Protein AF-A0AB34FTV2-F1 (afdb_monomer_lite)

Radius of gyration: 13.66 Å; chains: 1; bounding box: 37×26×34 Å

pLDDT: mean 80.94, std 15.06, range [32.16, 97.12]

Organism: NCBI:txid1247861

Secondary structure (DSSP, 8-state):
-----SS---HHHHHHHHHHHHHHHHHS---HHHHHHHHHHHHHHHT-HHHHT-HHHHHHHHHHHHHHHHHS-SS--HHHHHHHHHHHHHHHHHHHHHTT-

Structure (mmCIF, N/CA/C/O backbone):
data_AF-A0AB34FTV2-F1
#
_entry.id   AF-A0AB34FTV2-F1
#
loop_
_atom_site.group_PDB
_atom_site.id
_atom_site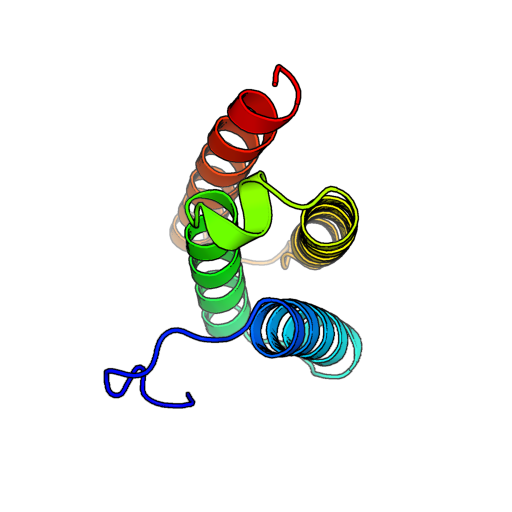.type_symbol
_atom_site.label_atom_id
_atom_site.label_alt_id
_atom_site.label_comp_id
_atom_site.label_asym_id
_atom_site.label_entity_id
_atom_site.label_seq_id
_atom_site.pdbx_PDB_ins_code
_atom_site.Cartn_x
_atom_site.Cartn_y
_atom_site.Cartn_z
_atom_site.occupancy
_atom_site.B_iso_or_equiv
_atom_site.auth_seq_id
_atom_site.auth_comp_id
_atom_site.auth_asym_id
_atom_site.auth_atom_id
_atom_site.pdbx_PDB_model_num
ATOM 1 N N . MET A 1 1 ? 11.222 -11.687 8.207 1.00 38.28 1 MET A N 1
ATOM 2 C CA . MET A 1 1 ? 11.613 -11.000 6.957 1.00 38.28 1 MET A CA 1
ATOM 3 C C . MET A 1 1 ? 12.872 -11.648 6.400 1.00 38.28 1 MET A C 1
ATOM 5 O O . MET A 1 1 ? 13.735 -11.987 7.207 1.00 38.28 1 MET A O 1
ATOM 9 N N . PRO A 1 2 ? 13.009 -11.859 5.078 1.00 33.66 2 PRO A N 1
ATOM 10 C CA . PRO A 1 2 ? 14.325 -12.104 4.507 1.00 33.66 2 PRO A CA 1
ATOM 11 C C . PRO A 1 2 ? 15.168 -10.856 4.771 1.00 33.66 2 PRO A C 1
ATOM 13 O O . PRO A 1 2 ? 14.782 -9.747 4.410 1.00 33.66 2 PRO A O 1
ATOM 16 N N . THR A 1 3 ? 16.276 -11.031 5.476 1.00 32.16 3 THR A N 1
ATOM 17 C CA . THR A 1 3 ? 17.254 -9.978 5.723 1.00 32.16 3 THR A CA 1
ATOM 18 C C . THR A 1 3 ? 17.794 -9.465 4.390 1.00 32.16 3 THR A C 1
ATOM 20 O O . THR A 1 3 ? 18.226 -10.251 3.545 1.00 32.16 3 THR A O 1
ATOM 23 N N . LEU A 1 4 ? 17.801 -8.139 4.218 1.00 43.50 4 LEU A N 1
ATOM 24 C CA . LEU A 1 4 ? 18.522 -7.436 3.152 1.00 43.50 4 LEU A CA 1
ATOM 25 C C . LEU A 1 4 ? 20.037 -7.552 3.405 1.00 43.50 4 LEU A C 1
ATOM 27 O O . LEU A 1 4 ? 20.724 -6.584 3.713 1.00 43.50 4 LEU A O 1
ATOM 31 N N . ASN A 1 5 ? 20.567 -8.771 3.326 1.00 37.47 5 ASN A N 1
ATOM 32 C CA . ASN A 1 5 ? 21.998 -9.028 3.358 1.00 37.47 5 ASN A CA 1
ATOM 33 C C . ASN A 1 5 ? 22.567 -8.739 1.973 1.00 37.47 5 ASN A C 1
ATOM 35 O O . ASN A 1 5 ? 22.631 -9.653 1.160 1.00 37.47 5 ASN A O 1
ATOM 39 N N . GLY A 1 6 ? 22.953 -7.484 1.718 1.00 40.66 6 GLY A N 1
ATOM 40 C CA . GLY A 1 6 ? 24.025 -7.068 0.791 1.00 40.66 6 GLY A CA 1
ATOM 41 C C . GLY A 1 6 ? 23.977 -7.508 -0.681 1.00 40.66 6 GLY A C 1
ATOM 42 O O . GLY A 1 6 ? 24.827 -7.080 -1.455 1.00 40.66 6 GLY A O 1
ATOM 43 N N . ASN A 1 7 ? 23.005 -8.318 -1.085 1.00 46.97 7 ASN A N 1
ATOM 44 C CA . ASN A 1 7 ? 22.799 -8.797 -2.437 1.00 46.97 7 ASN A CA 1
ATOM 45 C C . ASN A 1 7 ? 21.609 -8.030 -2.997 1.00 46.97 7 ASN A C 1
ATOM 47 O O . ASN A 1 7 ? 20.497 -8.131 -2.477 1.00 46.97 7 ASN A O 1
ATOM 51 N N . SER A 1 8 ? 21.854 -7.247 -4.041 1.00 56.00 8 SER A N 1
ATOM 52 C CA . SER A 1 8 ? 20.805 -6.639 -4.849 1.00 56.00 8 SER A CA 1
ATOM 53 C C . SER A 1 8 ? 19.802 -7.719 -5.264 1.00 56.00 8 SER A C 1
ATOM 55 O O . SER A 1 8 ? 20.156 -8.674 -5.957 1.00 56.00 8 SER A O 1
ATOM 57 N N . LEU A 1 9 ? 18.557 -7.592 -4.794 1.00 63.16 9 LEU A N 1
ATOM 58 C CA . LEU A 1 9 ? 17.446 -8.438 -5.229 1.00 63.16 9 LEU A CA 1
ATOM 59 C C . LEU A 1 9 ? 17.324 -8.326 -6.750 1.00 63.16 9 LEU A C 1
ATOM 61 O O . LEU A 1 9 ? 17.338 -7.224 -7.289 1.00 63.16 9 LEU A O 1
ATOM 65 N N . THR A 1 10 ? 17.200 -9.446 -7.455 1.00 73.88 10 THR A N 1
ATOM 66 C CA . THR A 1 10 ? 16.873 -9.411 -8.884 1.00 73.88 10 THR A CA 1
ATOM 67 C C . THR A 1 10 ? 15.428 -8.950 -9.073 1.00 73.88 10 THR A C 1
ATOM 69 O O . THR A 1 10 ? 14.591 -9.142 -8.188 1.00 73.88 10 THR A O 1
ATOM 72 N N . LEU A 1 11 ? 15.097 -8.396 -10.244 1.00 68.56 11 LEU A N 1
ATOM 73 C CA . LEU A 1 11 ? 13.723 -7.988 -10.570 1.00 68.56 11 LEU A CA 1
ATOM 74 C C . LEU A 1 11 ? 12.718 -9.133 -10.339 1.00 68.56 11 LEU A C 1
ATOM 76 O O . LEU A 1 11 ? 11.674 -8.936 -9.729 1.00 68.56 11 LEU A O 1
ATOM 80 N N . SER A 1 12 ? 13.078 -10.368 -10.705 1.00 72.94 12 SER A N 1
ATOM 81 C CA . SER A 1 12 ? 12.239 -11.547 -10.457 1.00 72.94 12 SER A CA 1
ATOM 82 C C . SER A 1 12 ? 12.052 -11.865 -8.971 1.00 72.94 12 SER A C 1
ATOM 84 O O . SER A 1 12 ? 11.001 -12.370 -8.584 1.00 72.94 12 SER A O 1
ATOM 86 N N . GLN A 1 13 ? 13.052 -11.612 -8.121 1.00 73.31 13 GLN A N 1
ATOM 87 C CA . GLN A 1 13 ? 12.901 -11.770 -6.670 1.00 73.31 13 GLN A CA 1
ATOM 88 C C . GLN A 1 13 ? 11.995 -10.684 -6.084 1.00 73.31 13 GLN A C 1
ATOM 90 O O . GLN A 1 13 ? 11.229 -10.970 -5.166 1.00 73.31 13 GLN A O 1
ATOM 95 N N . LEU A 1 14 ? 12.047 -9.476 -6.646 1.00 71.56 14 LEU A N 1
ATOM 96 C CA . LEU A 1 14 ? 11.224 -8.340 -6.244 1.00 71.56 14 LEU A CA 1
ATOM 97 C C . LEU A 1 14 ? 9.747 -8.572 -6.601 1.00 71.56 14 LEU A C 1
ATOM 99 O O . LEU A 1 14 ? 8.885 -8.529 -5.729 1.00 71.56 14 LEU A O 1
ATOM 103 N N . ILE A 1 15 ? 9.467 -8.961 -7.845 1.00 72.56 15 I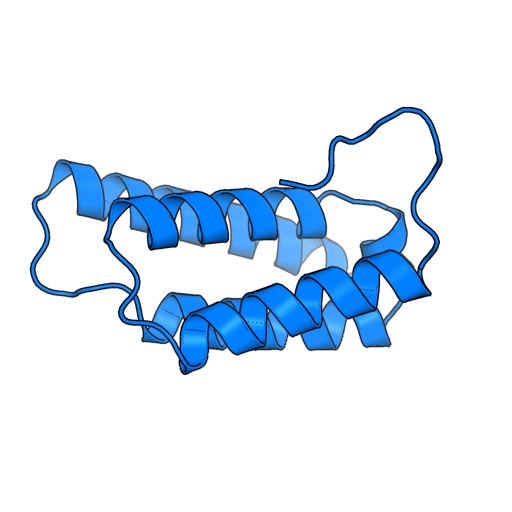LE A N 1
ATOM 104 C CA . ILE A 1 15 ? 8.123 -9.332 -8.315 1.00 72.56 15 ILE A CA 1
ATOM 105 C C . ILE A 1 15 ? 7.545 -10.488 -7.481 1.00 72.56 15 ILE A C 1
ATOM 107 O O . ILE A 1 15 ? 6.403 -10.436 -7.030 1.00 72.56 15 ILE A O 1
ATOM 111 N N . ASN A 1 16 ? 8.352 -11.514 -7.185 1.00 79.50 16 ASN A N 1
ATOM 112 C CA . ASN A 1 16 ? 7.924 -12.599 -6.297 1.00 79.50 16 ASN A CA 1
ATOM 113 C C . ASN A 1 16 ? 7.618 -12.124 -4.868 1.00 79.50 16 ASN A C 1
ATOM 115 O O . ASN A 1 16 ? 6.752 -12.704 -4.214 1.00 79.50 16 ASN A O 1
ATOM 119 N N . ALA A 1 17 ? 8.326 -11.113 -4.360 1.00 72.44 17 ALA A N 1
ATOM 120 C CA . ALA A 1 17 ? 8.047 -10.542 -3.047 1.00 72.44 17 ALA A CA 1
ATOM 121 C C . ALA A 1 17 ? 6.704 -9.796 -3.044 1.00 72.44 17 ALA A C 1
ATOM 123 O O . ALA A 1 17 ? 5.891 -10.053 -2.159 1.00 72.44 17 ALA A O 1
ATOM 124 N N . ILE A 1 18 ? 6.429 -8.984 -4.073 1.00 76.38 18 ILE A N 1
ATOM 125 C CA . ILE A 1 18 ? 5.136 -8.299 -4.252 1.00 76.38 18 ILE A CA 1
ATOM 126 C C . ILE A 1 18 ? 4.000 -9.327 -4.318 1.00 76.38 18 ILE A C 1
ATOM 128 O O . ILE A 1 18 ? 3.051 -9.246 -3.541 1.00 76.38 18 ILE A O 1
ATOM 132 N N . GLY A 1 19 ? 4.137 -10.363 -5.153 1.00 77.75 19 GLY A N 1
ATOM 133 C CA . GLY A 1 19 ? 3.133 -11.425 -5.261 1.00 77.75 19 GLY A CA 1
ATOM 134 C C . GLY A 1 19 ? 2.892 -12.182 -3.948 1.00 77.75 19 GLY A C 1
ATOM 135 O O . GLY A 1 19 ? 1.753 -12.523 -3.625 1.00 77.75 19 GLY A O 1
ATOM 136 N N . ARG A 1 20 ? 3.939 -12.410 -3.139 1.00 77.31 20 ARG A N 1
ATOM 137 C CA . ARG A 1 20 ? 3.792 -12.993 -1.793 1.00 77.31 20 ARG A CA 1
ATOM 138 C C . ARG A 1 20 ? 3.051 -12.058 -0.841 1.00 77.31 20 ARG A C 1
ATOM 140 O O . ARG A 1 20 ? 2.223 -12.548 -0.078 1.00 77.31 20 ARG A O 1
ATOM 147 N N . CYS A 1 21 ? 3.307 -10.750 -0.889 1.00 76.38 21 CYS A N 1
ATOM 148 C CA . CYS A 1 21 ? 2.556 -9.769 -0.105 1.00 76.38 21 CYS A CA 1
ATOM 149 C C . CYS A 1 21 ? 1.068 -9.788 -0.479 1.00 76.38 21 CYS A C 1
ATOM 151 O O . CYS A 1 21 ? 0.225 -9.899 0.408 1.00 76.38 21 CYS A O 1
ATOM 153 N N . THR A 1 22 ? 0.735 -9.792 -1.775 1.00 78.06 22 THR A N 1
ATOM 154 C CA . THR A 1 22 ? -0.656 -9.906 -2.246 1.00 78.06 22 THR A CA 1
ATOM 155 C C . THR A 1 22 ? -1.329 -11.186 -1.757 1.00 78.06 22 THR A C 1
ATOM 157 O O . THR A 1 22 ? -2.454 -11.146 -1.264 1.00 78.06 22 THR A O 1
ATOM 160 N N . TYR A 1 23 ? -0.642 -12.329 -1.855 1.00 78.75 23 TYR A N 1
ATOM 161 C CA . TYR A 1 23 ? -1.160 -13.597 -1.344 1.00 78.75 23 TYR A CA 1
ATOM 162 C C . TYR A 1 23 ? -1.429 -13.521 0.164 1.00 78.75 23 TYR A C 1
ATOM 164 O O . TYR A 1 23 ? -2.505 -13.904 0.613 1.00 78.75 23 TYR A O 1
ATOM 172 N N . HIS A 1 24 ? -0.492 -12.970 0.940 1.00 74.81 24 HIS A N 1
ATOM 173 C CA . HIS A 1 24 ? -0.663 -12.843 2.384 1.00 74.81 24 HIS A CA 1
ATOM 174 C C . HIS A 1 24 ? -1.847 -11.952 2.777 1.00 74.81 24 HIS A C 1
ATOM 176 O O . HIS A 1 24 ? -2.589 -12.339 3.679 1.00 74.81 24 HIS A O 1
ATOM 182 N N . LEU A 1 25 ? -2.058 -10.832 2.077 1.00 78.62 25 LEU A N 1
ATOM 183 C CA . LEU A 1 25 ? -3.223 -9.959 2.273 1.00 78.62 25 LEU A CA 1
ATOM 184 C C . LEU A 1 25 ? -4.546 -10.701 2.047 1.00 78.62 25 LEU A C 1
ATOM 186 O O . LEU A 1 25 ? -5.503 -10.504 2.786 1.00 78.62 25 LEU A O 1
ATOM 190 N N . LEU A 1 26 ? -4.605 -11.575 1.039 1.00 75.31 26 LEU A N 1
ATOM 191 C CA . LEU A 1 26 ? -5.837 -12.273 0.666 1.00 75.31 26 LEU A CA 1
ATOM 192 C C . LEU A 1 26 ? -6.133 -13.515 1.516 1.00 75.31 26 LEU A C 1
ATOM 194 O O . LEU A 1 26 ? -7.298 -13.876 1.674 1.00 75.31 26 LEU A O 1
ATOM 198 N N . THR A 1 27 ? -5.109 -14.214 2.015 1.00 74.12 27 THR A N 1
ATOM 199 C CA . THR A 1 27 ? -5.301 -15.539 2.634 1.00 74.12 27 THR A CA 1
ATOM 200 C C . THR A 1 27 ? -5.191 -15.565 4.151 1.00 74.12 27 THR A C 1
ATOM 202 O O . THR A 1 27 ? -5.502 -16.594 4.750 1.00 74.12 27 THR A O 1
ATOM 205 N N . TYR A 1 28 ? -4.741 -14.486 4.791 1.00 68.81 28 TYR A N 1
ATOM 206 C CA . TYR A 1 28 ? -4.602 -14.425 6.246 1.00 68.81 28 TYR A CA 1
ATOM 207 C C . TYR A 1 28 ? -5.462 -13.309 6.831 1.00 68.81 28 TYR A C 1
ATOM 209 O O . TYR A 1 28 ? -5.488 -12.203 6.303 1.00 68.81 28 TYR A O 1
ATOM 217 N N . THR A 1 29 ? -6.107 -13.570 7.976 1.00 62.94 29 THR A N 1
ATOM 218 C CA . THR A 1 29 ? -6.637 -12.501 8.835 1.00 62.94 29 THR A CA 1
ATOM 219 C C . THR A 1 29 ? -5.472 -11.638 9.282 1.00 62.94 29 THR A C 1
ATOM 221 O O . THR A 1 29 ? -4.695 -12.027 10.157 1.00 62.94 29 THR A O 1
ATOM 224 N N . THR A 1 30 ? -5.317 -10.500 8.623 1.00 70.31 30 THR A N 1
ATOM 225 C CA . THR A 1 30 ? -4.234 -9.570 8.889 1.00 70.31 30 THR A CA 1
ATOM 226 C C . THR A 1 30 ? -4.600 -8.728 10.103 1.00 70.31 30 THR A C 1
ATOM 228 O O . THR A 1 30 ? -5.696 -8.174 10.170 1.00 70.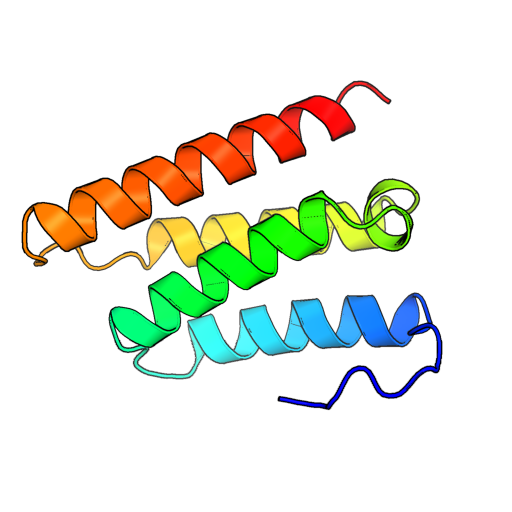31 30 THR A O 1
ATOM 231 N N . THR A 1 31 ? -3.714 -8.658 11.096 1.00 86.81 31 THR A N 1
ATOM 232 C CA . THR A 1 31 ? -3.892 -7.723 12.212 1.00 86.81 31 THR A CA 1
ATOM 233 C C . THR A 1 31 ? -3.751 -6.290 11.702 1.00 86.81 31 THR A C 1
ATOM 235 O O . THR A 1 31 ? -3.118 -6.051 10.674 1.00 86.81 31 THR A O 1
ATOM 238 N N . THR A 1 32 ? -4.295 -5.322 12.439 1.00 88.38 32 THR A N 1
ATOM 239 C CA . THR A 1 32 ? -4.098 -3.893 12.158 1.00 88.38 32 THR A CA 1
ATOM 240 C C . THR A 1 32 ? -2.616 -3.536 12.006 1.00 88.38 32 THR A C 1
ATOM 242 O O . THR A 1 32 ? -2.242 -2.870 11.047 1.00 88.38 32 THR A O 1
ATOM 245 N N . GLU A 1 33 ? -1.766 -4.039 12.905 1.00 88.25 33 GLU A N 1
ATOM 246 C CA . GLU A 1 33 ? -0.310 -3.855 12.849 1.00 88.25 33 GLU A CA 1
ATOM 247 C C . GLU A 1 33 ? 0.289 -4.450 11.567 1.00 88.25 33 GLU A C 1
ATOM 249 O O . GLU A 1 33 ? 1.021 -3.769 10.856 1.00 88.25 33 GLU A O 1
ATOM 254 N N . GLY A 1 34 ? -0.111 -5.670 11.191 1.00 87.12 34 GLY A N 1
ATOM 255 C CA . GLY A 1 34 ? 0.338 -6.283 9.941 1.00 87.12 34 GLY A CA 1
ATOM 256 C C . GLY A 1 34 ? -0.101 -5.500 8.701 1.00 87.12 34 GLY A C 1
ATOM 257 O O . GLY A 1 34 ? 0.655 -5.392 7.741 1.00 87.12 34 GLY A O 1
ATOM 258 N N . MET A 1 35 ? -1.295 -4.902 8.719 1.00 88.88 35 MET A N 1
ATOM 259 C CA . MET A 1 35 ? -1.745 -4.019 7.640 1.00 88.88 35 MET A CA 1
ATOM 260 C C . MET A 1 35 ? -0.906 -2.740 7.569 1.00 88.88 35 MET A C 1
ATOM 262 O O . MET A 1 35 ? -0.574 -2.300 6.472 1.00 88.88 35 MET A O 1
ATOM 266 N N . ILE A 1 36 ? -0.524 -2.151 8.702 1.00 92.00 36 ILE A N 1
ATOM 267 C CA . ILE A 1 36 ? 0.380 -0.991 8.727 1.00 92.00 36 ILE A CA 1
ATOM 268 C C . ILE A 1 36 ? 1.748 -1.370 8.147 1.00 92.00 36 ILE A C 1
ATOM 270 O O . ILE A 1 36 ? 2.265 -0.655 7.286 1.00 92.00 36 ILE A O 1
ATOM 274 N N . ASP A 1 37 ? 2.302 -2.514 8.546 1.00 89.69 37 ASP A N 1
ATOM 275 C CA . ASP A 1 37 ? 3.566 -3.023 8.010 1.00 89.69 37 ASP A CA 1
ATOM 276 C C . ASP A 1 37 ? 3.492 -3.233 6.492 1.00 89.69 37 ASP A C 1
ATOM 278 O O . ASP A 1 37 ? 4.379 -2.788 5.764 1.00 89.69 37 ASP A O 1
ATOM 282 N N . TYR A 1 38 ? 2.397 -3.806 5.982 1.00 88.00 38 TYR A N 1
ATOM 283 C CA . TYR A 1 38 ? 2.209 -3.958 4.538 1.00 88.00 38 TYR A CA 1
ATOM 284 C C . TYR A 1 38 ? 2.125 -2.625 3.795 1.00 88.00 38 TYR A C 1
ATOM 286 O O . TYR A 1 38 ? 2.689 -2.506 2.707 1.00 88.00 38 TYR A O 1
ATOM 294 N N . GLY A 1 39 ? 1.471 -1.613 4.371 1.00 90.44 39 GLY A N 1
ATOM 295 C CA . GLY A 1 39 ? 1.455 -0.269 3.793 1.00 90.44 39 GLY A CA 1
ATOM 296 C C . GLY A 1 39 ? 2.859 0.344 3.724 1.00 90.44 39 GLY A C 1
ATOM 297 O O . GLY A 1 39 ? 3.245 0.900 2.695 1.00 90.44 39 GLY A O 1
ATOM 298 N N . ASN A 1 40 ? 3.660 0.185 4.781 1.00 92.25 40 ASN A N 1
ATOM 299 C CA . ASN A 1 40 ? 5.057 0.633 4.800 1.00 92.25 40 ASN A CA 1
ATOM 300 C C . ASN A 1 40 ? 5.919 -0.095 3.757 1.00 92.25 40 ASN A C 1
ATOM 302 O O . ASN A 1 40 ? 6.716 0.543 3.063 1.00 92.25 40 ASN A O 1
ATOM 306 N N . ASP A 1 41 ? 5.739 -1.409 3.610 1.00 87.50 41 ASP A N 1
ATOM 307 C CA . ASP A 1 41 ? 6.441 -2.209 2.605 1.00 87.50 41 ASP A CA 1
ATOM 308 C C . ASP A 1 41 ? 6.091 -1.738 1.186 1.00 87.50 41 ASP A C 1
ATOM 310 O O . ASP A 1 41 ? 6.986 -1.521 0.368 1.00 87.50 41 ASP A O 1
ATOM 314 N N . MET A 1 42 ? 4.804 -1.514 0.893 1.00 88.38 42 MET A N 1
ATOM 315 C CA . MET A 1 42 ? 4.365 -0.981 -0.404 1.00 88.38 42 MET A CA 1
ATOM 316 C C . MET A 1 42 ? 4.989 0.375 -0.704 1.00 88.38 42 MET A C 1
ATOM 318 O O . MET A 1 42 ? 5.523 0.572 -1.795 1.00 88.38 42 MET A O 1
ATOM 322 N N . LEU A 1 43 ? 4.984 1.292 0.265 1.00 92.31 43 LEU A N 1
ATOM 323 C CA . LEU A 1 43 ? 5.624 2.597 0.117 1.00 92.31 43 LEU A CA 1
ATOM 324 C C . LEU A 1 43 ? 7.123 2.464 -0.200 1.00 92.31 43 LEU A C 1
ATOM 326 O O . LEU A 1 43 ? 7.646 3.185 -1.052 1.00 92.31 43 LEU A O 1
ATOM 330 N N . CYS A 1 44 ? 7.820 1.523 0.442 1.00 89.94 44 CYS A N 1
ATOM 331 C CA . CYS A 1 44 ? 9.221 1.237 0.132 1.00 89.94 44 CYS A CA 1
ATOM 332 C C . CYS A 1 44 ? 9.401 0.705 -1.297 1.00 89.94 44 CYS A C 1
ATOM 334 O O . CYS A 1 44 ? 10.376 1.067 -1.958 1.00 89.94 44 CYS A O 1
ATOM 336 N N . TRP A 1 45 ? 8.468 -0.109 -1.7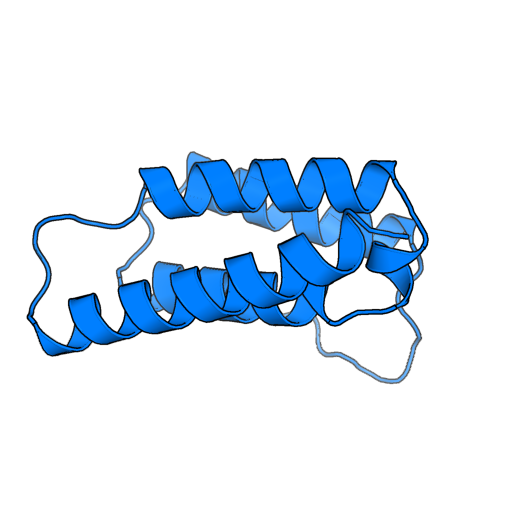98 1.00 87.25 45 TRP A N 1
ATOM 337 C CA . TRP A 1 45 ? 8.515 -0.615 -3.171 1.00 87.25 45 TRP A CA 1
ATOM 338 C C . TRP A 1 45 ? 8.259 0.464 -4.217 1.00 87.25 45 TRP A C 1
ATOM 340 O O . TRP A 1 45 ? 9.006 0.519 -5.191 1.00 87.25 45 TRP A O 1
ATOM 350 N N . TYR A 1 46 ? 7.301 1.366 -3.995 1.00 87.88 46 TYR A N 1
ATOM 351 C CA . TYR A 1 46 ? 7.074 2.506 -4.893 1.00 87.88 46 TYR A CA 1
ATOM 352 C C . TYR A 1 46 ? 8.298 3.426 -4.989 1.00 87.88 46 TYR A C 1
ATOM 354 O O . TYR A 1 46 ? 8.559 4.015 -6.033 1.00 87.88 46 TYR A O 1
ATOM 362 N N . ARG A 1 47 ? 9.100 3.510 -3.923 1.00 89.19 47 ARG A N 1
ATOM 363 C CA . ARG A 1 47 ? 10.358 4.272 -3.906 1.00 89.19 47 ARG A CA 1
ATOM 364 C C . ARG A 1 47 ? 11.549 3.520 -4.504 1.00 89.19 47 ARG A C 1
ATOM 366 O O . ARG A 1 47 ? 12.629 4.100 -4.611 1.00 89.19 47 ARG A O 1
ATOM 373 N N . ASN A 1 48 ? 11.403 2.243 -4.864 1.00 85.69 48 ASN A N 1
ATOM 374 C CA . ASN A 1 48 ? 12.510 1.418 -5.338 1.00 85.69 48 ASN A CA 1
ATOM 375 C C . ASN A 1 48 ? 12.701 1.546 -6.863 1.00 85.69 48 ASN A C 1
ATOM 377 O O . ASN A 1 48 ? 11.852 1.056 -7.612 1.00 85.69 48 ASN A O 1
ATOM 381 N N . PRO A 1 49 ? 13.852 2.065 -7.347 1.00 80.06 49 PRO A N 1
ATOM 382 C CA . PRO A 1 49 ? 14.106 2.278 -8.774 1.00 80.06 49 PRO A CA 1
ATOM 383 C C . PRO A 1 49 ? 13.970 1.029 -9.658 1.00 80.06 49 PRO A C 1
ATOM 385 O O . PRO A 1 49 ? 13.747 1.128 -10.863 1.00 80.06 49 PRO A O 1
ATOM 388 N N . MET A 1 50 ? 14.141 -0.163 -9.076 1.00 77.31 50 MET A N 1
ATOM 389 C CA . MET A 1 50 ? 14.006 -1.426 -9.802 1.00 77.31 50 MET A CA 1
ATOM 390 C C . MET A 1 50 ? 12.558 -1.751 -10.161 1.00 77.31 50 MET A C 1
ATOM 392 O O . MET A 1 50 ? 12.335 -2.415 -11.166 1.00 77.31 50 MET A O 1
ATOM 396 N N . VAL A 1 51 ? 11.596 -1.301 -9.351 1.00 75.69 51 VAL A N 1
ATOM 397 C CA . VAL A 1 51 ? 10.166 -1.438 -9.654 1.00 75.69 51 VAL A CA 1
ATOM 398 C C . VAL A 1 51 ? 9.748 -0.339 -10.613 1.00 75.69 51 VAL A C 1
ATOM 400 O O . VAL A 1 51 ? 9.102 -0.615 -11.610 1.00 75.69 51 VAL A O 1
ATOM 403 N N . THR A 1 52 ? 10.184 0.898 -10.367 1.00 66.69 52 THR A N 1
ATOM 404 C CA . THR A 1 52 ? 9.792 2.058 -11.181 1.00 66.69 52 THR A CA 1
ATOM 405 C C . THR A 1 52 ? 10.205 1.954 -12.649 1.00 66.69 52 THR A C 1
ATOM 407 O O . THR A 1 52 ? 9.601 2.596 -13.497 1.00 66.69 52 THR A O 1
ATOM 410 N N . GLY A 1 53 ? 11.256 1.190 -12.958 1.00 72.31 53 GLY A N 1
ATOM 411 C CA . GLY A 1 53 ? 11.714 0.954 -14.329 1.00 72.31 53 GLY A CA 1
ATOM 412 C C . GLY A 1 53 ? 11.018 -0.204 -15.052 1.00 72.31 53 GLY A C 1
ATOM 413 O O . GLY A 1 53 ? 11.366 -0.469 -16.201 1.00 72.31 53 GLY A O 1
ATOM 414 N N . ASP A 1 54 ? 10.087 -0.907 -14.400 1.00 80.75 54 ASP A N 1
ATOM 415 C CA . ASP A 1 54 ? 9.448 -2.120 -14.910 1.00 80.75 54 ASP A CA 1
ATOM 416 C C . ASP A 1 54 ? 7.917 -2.025 -14.829 1.00 80.75 54 ASP A C 1
ATOM 418 O O . ASP A 1 54 ? 7.324 -2.027 -13.751 1.00 80.75 54 ASP A O 1
ATOM 422 N N . ILE A 1 55 ? 7.263 -1.962 -15.992 1.00 81.88 55 ILE A N 1
ATOM 423 C CA . ILE A 1 55 ? 5.803 -1.805 -16.095 1.00 81.88 55 ILE A CA 1
ATOM 424 C C . ILE A 1 55 ? 5.053 -2.971 -15.435 1.00 81.88 55 ILE A C 1
ATOM 426 O O . ILE A 1 55 ? 4.037 -2.744 -14.777 1.00 81.88 55 ILE A O 1
ATOM 430 N N . ASP A 1 56 ? 5.548 -4.203 -15.571 1.00 81.81 56 ASP A N 1
ATOM 431 C CA . ASP A 1 56 ? 4.893 -5.381 -14.993 1.00 81.81 56 ASP A CA 1
ATOM 432 C C . ASP A 1 56 ? 4.993 -5.380 -13.458 1.00 81.81 56 ASP A C 1
ATOM 434 O O . ASP A 1 56 ? 4.017 -5.680 -12.765 1.00 81.81 56 ASP A O 1
ATOM 438 N N . GLY A 1 57 ? 6.153 -4.998 -12.916 1.00 81.69 57 GLY A N 1
ATOM 439 C CA . GLY A 1 57 ? 6.367 -4.787 -11.489 1.00 81.69 57 GLY A CA 1
ATOM 440 C C . GLY A 1 57 ? 5.473 -3.688 -10.915 1.00 81.69 57 GLY A C 1
ATOM 441 O O . GLY A 1 57 ? 4.868 -3.895 -9.861 1.00 81.69 57 GLY A O 1
ATOM 442 N N . LEU A 1 58 ? 5.326 -2.561 -11.621 1.00 84.94 58 LEU A N 1
ATOM 443 C CA . LEU A 1 58 ? 4.414 -1.482 -11.224 1.00 84.94 58 LEU A CA 1
ATOM 444 C C . LEU A 1 58 ? 2.954 -1.926 -11.231 1.00 84.94 58 LEU A C 1
ATOM 446 O O . LEU A 1 58 ? 2.250 -1.707 -10.249 1.00 84.94 58 LEU A O 1
ATOM 450 N N . PHE A 1 59 ? 2.510 -2.618 -12.281 1.00 84.38 59 PHE A N 1
ATOM 451 C CA . PHE A 1 59 ? 1.139 -3.122 -12.366 1.00 84.38 59 PHE A CA 1
ATOM 452 C C . PHE A 1 59 ? 0.792 -4.069 -11.205 1.00 84.38 59 PHE A C 1
ATOM 454 O O . PHE A 1 59 ? -0.297 -4.004 -10.623 1.00 84.38 59 PHE A O 1
ATOM 461 N N . GLN A 1 60 ? 1.721 -4.953 -10.836 1.00 84.50 60 GLN A N 1
ATOM 462 C CA . GLN A 1 60 ? 1.529 -5.847 -9.694 1.00 84.50 60 GLN A CA 1
ATOM 463 C C . GLN A 1 60 ? 1.515 -5.094 -8.364 1.00 84.50 60 GLN A C 1
ATOM 465 O O . GLN A 1 60 ? 0.716 -5.430 -7.487 1.00 84.50 60 GLN A O 1
ATOM 470 N N . LEU A 1 61 ? 2.363 -4.075 -8.216 1.00 87.94 61 LEU A N 1
ATOM 471 C CA . LEU A 1 61 ? 2.388 -3.242 -7.019 1.00 87.94 61 LEU A CA 1
ATOM 472 C C . LEU A 1 61 ? 1.082 -2.446 -6.860 1.00 87.94 61 LEU A C 1
ATOM 474 O O . LEU A 1 61 ? 0.495 -2.474 -5.779 1.00 87.94 61 LEU A O 1
ATOM 478 N N . ASP A 1 62 ? 0.571 -1.851 -7.940 1.00 89.38 62 ASP A N 1
ATOM 479 C CA . ASP A 1 62 ? -0.727 -1.161 -7.964 1.00 89.38 62 ASP A CA 1
ATOM 480 C C . ASP A 1 62 ? -1.879 -2.108 -7.605 1.00 89.38 62 ASP A C 1
ATOM 482 O O . ASP A 1 62 ? -2.781 -1.755 -6.840 1.00 89.38 62 ASP A O 1
ATOM 486 N N . THR A 1 63 ? -1.829 -3.347 -8.100 1.00 88.00 63 THR A N 1
ATOM 487 C CA . THR A 1 63 ? -2.812 -4.382 -7.749 1.00 88.00 63 THR A CA 1
ATOM 488 C C . THR A 1 63 ? -2.766 -4.709 -6.255 1.00 88.00 63 THR A C 1
ATOM 490 O O . THR A 1 63 ? -3.809 -4.787 -5.601 1.00 88.00 63 THR A O 1
ATOM 493 N N . ALA A 1 64 ? -1.566 -4.886 -5.694 1.00 88.50 64 ALA A N 1
ATOM 494 C CA . ALA A 1 64 ? -1.388 -5.154 -4.271 1.00 88.50 64 ALA A CA 1
ATOM 495 C C . ALA A 1 64 ? -1.907 -3.991 -3.413 1.00 88.50 64 ALA A C 1
ATOM 497 O O . ALA A 1 64 ? -2.620 -4.227 -2.437 1.00 88.50 64 ALA A O 1
ATOM 498 N N . TYR A 1 65 ? -1.609 -2.753 -3.810 1.00 91.31 65 TYR A N 1
ATOM 499 C CA . TYR A 1 65 ? -2.087 -1.547 -3.141 1.00 91.31 65 TYR A CA 1
ATOM 500 C C . TYR A 1 65 ? -3.614 -1.438 -3.143 1.00 91.31 65 TYR A C 1
ATOM 502 O O . TYR A 1 65 ? -4.205 -1.179 -2.093 1.00 91.31 65 TYR A O 1
ATOM 510 N N . GLY A 1 66 ? -4.268 -1.707 -4.278 1.00 90.88 66 GLY A N 1
ATOM 511 C CA . GLY A 1 66 ? -5.730 -1.727 -4.359 1.00 90.88 66 GLY A CA 1
ATOM 512 C C . GLY A 1 66 ? -6.354 -2.711 -3.366 1.00 90.88 66 GLY A C 1
ATOM 513 O O . GLY A 1 66 ? -7.268 -2.350 -2.629 1.00 90.88 66 GLY A O 1
ATOM 514 N N . ILE A 1 67 ? -5.799 -3.924 -3.279 1.00 89.88 67 ILE A N 1
ATOM 515 C CA . ILE A 1 67 ? -6.251 -4.950 -2.327 1.00 89.88 67 ILE A CA 1
ATOM 516 C C . ILE A 1 67 ? -6.029 -4.498 -0.882 1.00 89.88 67 ILE A C 1
ATOM 518 O O . ILE A 1 67 ? -6.942 -4.594 -0.068 1.00 89.88 67 ILE A O 1
ATOM 522 N N . TRP A 1 68 ? -4.837 -3.997 -0.553 1.00 91.81 68 TRP A N 1
ATOM 523 C CA . TRP A 1 68 ? -4.533 -3.519 0.795 1.00 91.81 68 TRP A CA 1
ATOM 524 C C . TRP A 1 68 ? -5.493 -2.417 1.234 1.00 91.81 68 TRP A C 1
ATOM 526 O O . TRP A 1 68 ? -6.067 -2.518 2.315 1.00 91.81 68 TRP A O 1
ATOM 536 N N . ARG A 1 69 ? -5.722 -1.417 0.375 1.00 92.19 69 ARG A N 1
ATOM 537 C CA . ARG A 1 69 ? -6.631 -0.297 0.639 1.00 92.19 69 ARG A CA 1
ATOM 538 C C . ARG A 1 69 ? -8.047 -0.781 0.942 1.00 92.19 69 ARG A C 1
ATOM 540 O O . ARG A 1 69 ? -8.673 -0.286 1.876 1.00 92.19 69 ARG A O 1
ATOM 547 N N . ASP A 1 70 ? -8.538 -1.741 0.167 1.00 90.00 70 ASP A N 1
ATOM 548 C CA . ASP A 1 70 ? -9.900 -2.259 0.301 1.00 90.00 70 ASP A CA 1
ATOM 549 C C . ASP A 1 70 ? -10.057 -3.190 1.525 1.00 90.00 70 ASP A C 1
ATOM 551 O O . ASP A 1 70 ? -11.173 -3.411 1.994 1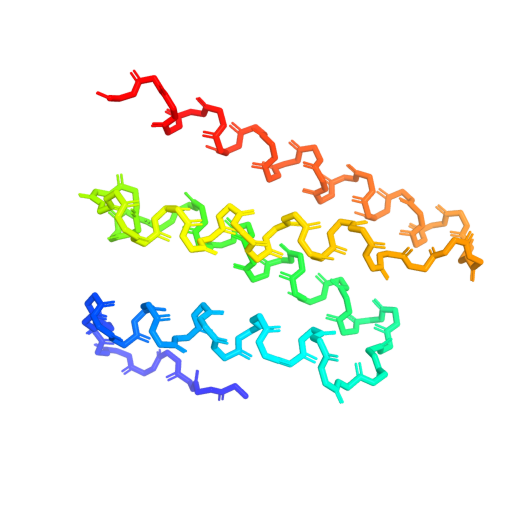.00 90.00 70 ASP A O 1
ATOM 555 N N . LEU A 1 71 ? -8.949 -3.707 2.070 1.00 88.56 71 LEU A N 1
ATOM 556 C CA . LEU A 1 71 ? -8.913 -4.558 3.265 1.00 88.56 71 LEU A CA 1
ATOM 557 C C . LEU A 1 71 ? -8.639 -3.796 4.572 1.00 88.56 71 LEU A C 1
ATOM 559 O O . LEU A 1 71 ? -8.645 -4.421 5.636 1.00 88.56 71 LEU A O 1
ATOM 563 N N . ILE A 1 72 ? -8.391 -2.480 4.532 1.00 88.88 72 ILE A N 1
ATOM 564 C CA . ILE A 1 72 ? -8.160 -1.684 5.748 1.00 88.88 72 ILE A CA 1
ATOM 565 C C . ILE A 1 72 ? -9.368 -1.833 6.693 1.00 88.88 72 ILE A C 1
ATOM 567 O O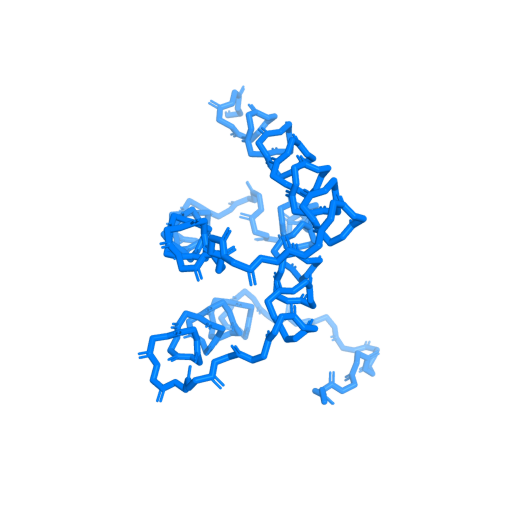 . ILE A 1 72 ? -10.502 -1.555 6.286 1.00 88.88 72 ILE A O 1
ATOM 571 N N . PRO A 1 73 ? -9.163 -2.241 7.961 1.00 86.31 73 PRO A N 1
ATOM 572 C CA . PRO A 1 73 ? -10.267 -2.408 8.896 1.00 86.31 73 PRO A CA 1
ATOM 573 C C . PRO A 1 73 ? -10.981 -1.078 9.177 1.00 86.31 73 PRO A C 1
ATOM 575 O O . PRO A 1 73 ? -10.353 -0.059 9.457 1.00 86.31 73 PRO A O 1
ATOM 578 N N . THR A 1 74 ? -12.314 -1.087 9.143 1.00 86.38 74 THR A N 1
ATOM 579 C CA . THR A 1 74 ? -13.127 0.121 9.379 1.00 86.38 74 THR A CA 1
ATOM 580 C C . THR A 1 74 ? -13.309 0.451 10.863 1.00 86.38 74 THR A C 1
ATOM 582 O O . THR A 1 74 ? -13.583 1.605 11.212 1.00 86.38 74 THR A O 1
ATOM 585 N N . ASP A 1 75 ? -13.172 -0.561 11.723 1.00 88.62 75 ASP A N 1
ATOM 586 C CA . ASP A 1 75 ? -13.345 -0.490 13.178 1.00 88.62 75 ASP A CA 1
ATOM 587 C C . ASP A 1 75 ? -11.979 -0.436 13.879 1.00 88.62 75 ASP A C 1
ATOM 589 O O . ASP A 1 75 ? -11.502 -1.404 14.467 1.00 88.62 75 ASP A O 1
ATOM 593 N N . VAL A 1 76 ? -11.304 0.700 13.715 1.00 91.38 76 VAL A N 1
ATOM 594 C CA . VAL A 1 76 ? -10.026 1.024 14.360 1.00 91.38 76 VAL A CA 1
ATOM 595 C C . VAL A 1 76 ? -10.130 2.369 15.064 1.00 91.38 76 VAL A C 1
ATOM 597 O O . VAL A 1 76 ? -10.947 3.214 14.674 1.00 91.38 76 VAL A O 1
ATOM 600 N N . ASP A 1 77 ? -9.288 2.566 16.076 1.00 94.56 77 ASP A N 1
ATOM 601 C CA . ASP A 1 77 ? -9.155 3.838 16.782 1.00 94.56 77 ASP A CA 1
ATOM 602 C C . ASP A 1 77 ? -8.660 4.970 15.857 1.00 94.56 77 ASP A C 1
ATOM 604 O O . ASP A 1 77 ? -8.184 4.745 14.738 1.00 94.56 77 ASP A O 1
ATOM 608 N N . ASP A 1 78 ? -8.802 6.211 16.323 1.00 95.19 78 ASP A N 1
ATOM 609 C CA . ASP A 1 78 ? -8.498 7.405 15.529 1.00 95.19 78 ASP A CA 1
ATOM 610 C C . ASP A 1 78 ? -7.008 7.520 15.163 1.00 95.19 78 ASP A C 1
ATOM 612 O O . ASP A 1 78 ? -6.683 7.968 14.064 1.00 95.19 78 ASP A O 1
ATOM 616 N N . GLU A 1 79 ? -6.095 7.091 16.039 1.00 95.62 79 GLU A N 1
ATOM 617 C CA . GLU A 1 79 ? -4.648 7.151 15.790 1.00 95.62 79 GLU A CA 1
ATOM 618 C C . GLU A 1 79 ? -4.244 6.168 14.685 1.00 95.62 79 GLU A C 1
ATOM 620 O O . GLU A 1 79 ? -3.544 6.520 13.727 1.00 95.62 79 GLU A O 1
ATOM 625 N N . THR A 1 80 ? -4.769 4.949 14.762 1.00 94.88 80 THR A N 1
ATOM 626 C CA . THR A 1 80 ? -4.614 3.939 13.720 1.00 94.88 80 THR A CA 1
ATOM 627 C C . THR A 1 80 ? -5.178 4.430 12.384 1.00 94.88 80 THR A C 1
ATOM 629 O O . THR A 1 80 ? -4.544 4.275 11.337 1.00 94.88 80 THR A O 1
ATOM 632 N N . ARG A 1 81 ? -6.354 5.067 12.395 1.00 95.19 81 ARG A N 1
ATOM 633 C CA . ARG A 1 81 ? -6.988 5.609 11.183 1.00 95.19 81 ARG A CA 1
ATOM 634 C C . ARG A 1 81 ? -6.134 6.689 10.522 1.00 95.19 81 ARG A C 1
ATOM 636 O O . ARG A 1 81 ? -5.908 6.629 9.315 1.00 95.19 81 ARG A O 1
ATOM 643 N N . ILE A 1 82 ? -5.598 7.620 11.313 1.00 96.50 82 ILE A N 1
ATOM 644 C CA . ILE A 1 82 ? -4.666 8.656 10.837 1.00 96.50 82 ILE A CA 1
ATOM 645 C C . ILE A 1 82 ? -3.427 8.017 10.201 1.00 96.50 82 ILE A C 1
ATOM 647 O O . ILE A 1 82 ? -2.952 8.483 9.165 1.00 96.50 82 ILE A O 1
ATOM 651 N N . THR A 1 83 ? -2.919 6.931 10.785 1.00 96.38 83 THR A N 1
ATOM 652 C CA . THR A 1 83 ? -1.763 6.203 10.247 1.00 96.38 83 THR A CA 1
ATOM 653 C C . THR A 1 83 ? -2.065 5.616 8.866 1.00 96.38 83 THR A C 1
ATOM 655 O O . THR A 1 83 ? -1.279 5.808 7.935 1.00 96.38 83 THR A O 1
ATOM 658 N N . PHE A 1 84 ? -3.222 4.972 8.691 1.00 95.38 84 PHE A N 1
ATOM 659 C CA . PHE A 1 84 ? -3.654 4.469 7.383 1.00 95.38 84 PHE A CA 1
ATOM 660 C C . PHE A 1 84 ? -3.843 5.583 6.350 1.00 95.38 84 PHE A C 1
ATOM 662 O O . PHE A 1 84 ? -3.405 5.439 5.207 1.00 95.38 84 PHE A O 1
ATOM 669 N N . ASP A 1 85 ? -4.442 6.707 6.741 1.00 95.69 85 ASP A N 1
ATOM 670 C CA . ASP A 1 85 ? -4.640 7.860 5.858 1.00 95.69 85 ASP A CA 1
ATOM 671 C C . ASP A 1 85 ? -3.309 8.482 5.415 1.00 95.69 85 ASP A C 1
ATOM 673 O O . ASP A 1 85 ? -3.134 8.833 4.242 1.00 95.69 85 ASP A O 1
ATOM 677 N N . CYS A 1 86 ? -2.344 8.558 6.332 1.00 97.06 86 CYS A N 1
ATOM 678 C CA . CYS A 1 86 ? -0.993 9.028 6.054 1.00 97.06 86 CYS A CA 1
ATOM 679 C C . CYS A 1 86 ? -0.259 8.101 5.074 1.00 97.06 86 CYS A C 1
ATOM 681 O O . CYS A 1 86 ? 0.335 8.575 4.104 1.00 97.06 86 CYS A O 1
ATOM 683 N N . LEU A 1 87 ? -0.330 6.783 5.290 1.00 96.62 87 LEU A N 1
ATOM 684 C CA . LEU A 1 87 ? 0.265 5.792 4.388 1.00 96.62 87 LEU A CA 1
ATOM 685 C C . LEU A 1 87 ? -0.364 5.846 2.998 1.00 96.62 87 LEU A C 1
ATOM 687 O O . LEU A 1 87 ? 0.357 5.906 2.006 1.00 96.62 87 LEU A O 1
ATOM 691 N N . ARG A 1 88 ? -1.697 5.892 2.925 1.00 95.75 88 ARG A N 1
ATOM 692 C CA . ARG A 1 88 ? -2.433 6.016 1.666 1.00 95.75 88 ARG A CA 1
ATOM 693 C C . ARG A 1 88 ? -1.980 7.237 0.873 1.00 95.75 88 ARG A C 1
ATOM 695 O O . ARG A 1 88 ? -1.640 7.093 -0.295 1.00 95.75 88 ARG A O 1
ATOM 702 N N . SER A 1 89 ? -1.915 8.397 1.523 1.00 96.75 89 SER A N 1
ATOM 703 C CA . SER A 1 89 ? -1.511 9.649 0.876 1.00 96.75 89 SER A CA 1
ATOM 704 C C . SER A 1 89 ? -0.079 9.574 0.337 1.00 96.75 89 SER A C 1
ATOM 706 O O . SER A 1 89 ? 0.178 9.985 -0.790 1.00 96.75 89 SER A O 1
ATOM 708 N N . GLN A 1 90 ? 0.852 9.010 1.114 1.00 97.12 90 GLN A N 1
ATOM 709 C CA . GLN A 1 90 ? 2.242 8.848 0.681 1.00 97.12 90 GLN A CA 1
ATOM 710 C C . GLN A 1 90 ? 2.375 7.863 -0.484 1.00 97.12 90 GLN A C 1
ATOM 712 O O . GLN A 1 90 ? 3.122 8.129 -1.421 1.00 97.12 90 GLN A O 1
ATOM 717 N N . ILE A 1 91 ? 1.655 6.739 -0.447 1.00 94.44 91 ILE A N 1
ATOM 718 C CA . ILE A 1 91 ? 1.680 5.748 -1.529 1.00 94.44 91 ILE A CA 1
ATOM 719 C C . ILE A 1 91 ? 1.108 6.347 -2.819 1.00 94.44 91 ILE A C 1
ATOM 721 O O . ILE A 1 91 ? 1.718 6.200 -3.874 1.00 94.44 91 ILE A O 1
ATOM 725 N N . GLU A 1 92 ? -0.020 7.058 -2.741 1.00 93.69 92 GLU A N 1
ATOM 726 C CA . GLU A 1 92 ? -0.617 7.744 -3.893 1.00 93.69 92 GLU A CA 1
ATOM 727 C C . GLU A 1 92 ? 0.330 8.806 -4.465 1.00 93.69 92 GLU A C 1
ATOM 729 O O . GLU A 1 92 ? 0.472 8.916 -5.682 1.00 93.69 92 GLU A O 1
ATOM 734 N N . GLU A 1 93 ? 1.019 9.565 -3.610 1.00 94.38 93 GLU A N 1
ATOM 735 C CA . GLU A 1 93 ? 2.011 10.546 -4.050 1.00 94.38 93 GLU A CA 1
ATOM 736 C C . GLU A 1 93 ? 3.154 9.886 -4.833 1.00 94.38 93 GLU A C 1
ATOM 738 O O . GLU A 1 93 ? 3.502 10.357 -5.917 1.00 94.38 93 GLU A O 1
ATOM 743 N N . GLU A 1 94 ? 3.734 8.797 -4.316 1.00 92.25 94 GLU A N 1
ATOM 744 C CA . GLU A 1 94 ? 4.812 8.095 -5.019 1.00 92.25 94 GLU A CA 1
ATOM 745 C C . GLU A 1 94 ? 4.306 7.416 -6.296 1.00 92.25 94 GLU A C 1
ATOM 747 O O . GLU A 1 94 ? 4.945 7.554 -7.332 1.00 92.25 94 GLU A O 1
ATOM 752 N N . SER A 1 95 ? 3.139 6.763 -6.273 1.00 89.31 95 SER A N 1
ATOM 753 C CA . SER A 1 95 ? 2.534 6.144 -7.464 1.00 89.31 95 SER A CA 1
ATOM 754 C C . SER A 1 95 ? 2.312 7.172 -8.583 1.00 89.31 95 SER A C 1
ATOM 756 O O . SER A 1 95 ? 2.725 6.954 -9.725 1.00 89.31 95 SER A O 1
ATOM 758 N N . ASN A 1 96 ? 1.778 8.355 -8.255 1.00 88.62 96 ASN A N 1
ATOM 759 C CA . ASN A 1 96 ? 1.551 9.425 -9.230 1.00 88.62 96 ASN A CA 1
ATOM 760 C C . ASN A 1 96 ? 2.848 9.926 -9.887 1.00 88.62 96 ASN A C 1
ATOM 762 O O . ASN A 1 96 ? 2.841 10.269 -11.068 1.00 88.62 96 ASN A O 1
ATOM 766 N N . LYS A 1 97 ? 3.983 9.945 -9.171 1.00 88.50 97 LYS A N 1
ATOM 767 C CA . LYS A 1 97 ? 5.282 10.326 -9.765 1.00 88.50 97 LYS A CA 1
ATOM 768 C C . LYS A 1 97 ? 5.722 9.360 -10.865 1.00 88.50 97 LYS A C 1
ATOM 770 O O . LYS A 1 97 ? 6.460 9.765 -11.758 1.00 88.50 97 LYS A O 1
ATOM 775 N N . LEU A 1 98 ? 5.278 8.108 -10.800 1.00 82.50 98 LEU A N 1
ATOM 776 C CA . LEU A 1 98 ? 5.678 7.041 -11.715 1.00 82.50 98 LEU A CA 1
ATOM 777 C C . LEU A 1 98 ? 4.768 6.937 -12.937 1.00 82.50 98 LEU A C 1
ATOM 779 O O . LEU A 1 98 ? 5.220 6.503 -13.988 1.00 82.50 98 LEU A O 1
ATOM 783 N N . GLN A 1 99 ? 3.516 7.389 -12.834 1.00 68.50 99 GLN A N 1
ATOM 784 C CA . GLN A 1 99 ? 2.571 7.424 -13.960 1.00 68.50 99 GLN A CA 1
ATOM 785 C C . GLN A 1 99 ? 2.890 8.512 -15.004 1.00 68.50 99 GLN A C 1
ATOM 787 O O . GLN A 1 99 ? 2.273 8.552 -16.067 1.00 68.50 99 GLN A O 1
ATOM 792 N N . HIS A 1 100 ? 3.838 9.407 -14.711 1.00 59.19 100 HIS A N 1
ATOM 793 C CA . HIS A 1 100 ? 4.255 10.510 -15.585 1.00 59.19 100 HIS A CA 1
ATOM 794 C C . HIS A 1 100 ? 5.627 10.300 -16.252 1.00 59.19 100 HIS A C 1
ATOM 796 O O . HIS A 1 100 ? 6.180 11.253 -16.809 1.00 59.19 100 HIS A O 1
ATOM 802 N N . ILE A 1 101 ? 6.170 9.080 -16.189 1.00 53.22 101 ILE A N 1
ATOM 803 C CA . ILE A 1 101 ? 7.426 8.659 -16.833 1.00 53.22 101 ILE A CA 1
ATOM 804 C C . ILE A 1 101 ? 7.093 7.869 -18.101 1.00 53.22 101 ILE A C 1
ATOM 806 O O . ILE A 1 101 ? 7.758 8.124 -19.131 1.00 53.22 101 ILE A O 1
#

Sequence (101 aa):
MPTLNGNSLTLSQLINAIGRCTYHLLTYTTTTEGMIDYGNDMLCWYRNPMVTGDIDGLFQLDTAYGIWRDLIPTDVDDETRITFDCLRSQIEEESNKLQHI

Foldseek 3Di:
DPDPPPDPQDLVSLLVVLVVLLVCLPPDPADLVNLLVSLVVLLVLLVDVSQLVDPVSLVSSVVSVVSSLVSNDPPDDPVSVVSSVVSNVSSVVSNVVSVVD